Protein AF-A0A917P2I1-F1 (afdb_monomer_lite)

Secondary structure (DSSP, 8-state):
----S-EEEEESS----TTS-GGGGEEEEEPPP-PPPTT-EEEEEEEE---HHHHHTTSSS-SSSSPPPPBTSBP--EEEEEEEEE-SSS---SS-----EE---S------

Organism: NCBI:txid1954

Sequence (112 aa):
MTVQGPYAVVLREHRGDLAQPPSSLLEVVTLPPQKLAAGQVRVRNLYQQVIAASGDLMFETAQIRVPAFRVGEPVYGTAIGTVVESRADGRQPVKPRALICTTRVTPWRRHL

pLDDT: mean 78.71, std 21.0, range [27.06, 97.25]

Structure (mmCIF, N/CA/C/O backbone):
data_AF-A0A917P2I1-F1
#
_entry.id   AF-A0A917P2I1-F1
#
loop_
_atom_site.group_PDB
_atom_site.id
_atom_site.type_symbol
_atom_site.label_atom_id
_atom_site.label_alt_id
_atom_site.label_comp_id
_atom_site.label_asym_id
_atom_site.label_entity_id
_atom_site.label_seq_id
_atom_site.pdbx_PDB_ins_code
_atom_site.Cartn_x
_atom_site.Cartn_y
_atom_site.Cartn_z
_atom_site.occupancy
_atom_site.B_iso_or_equiv
_atom_site.auth_seq_id
_atom_site.auth_comp_id
_atom_site.auth_asym_id
_atom_site.auth_atom_id
_atom_site.pdbx_PDB_model_num
ATOM 1 N N . MET A 1 1 ? -12.695 14.335 -6.529 1.00 43.81 1 MET A N 1
ATOM 2 C CA . MET A 1 1 ? -13.361 13.020 -6.416 1.00 43.81 1 MET A CA 1
ATOM 3 C C . MET A 1 1 ? -13.358 12.615 -4.953 1.00 43.81 1 MET A C 1
ATOM 5 O O . MET A 1 1 ? -12.293 12.379 -4.402 1.00 43.81 1 MET A O 1
ATOM 9 N N . THR A 1 2 ? -14.511 12.619 -4.294 1.00 45.78 2 THR A N 1
ATOM 10 C CA . THR A 1 2 ? -14.659 12.122 -2.920 1.00 45.78 2 THR A CA 1
ATOM 11 C C . THR A 1 2 ? -14.958 10.630 -2.990 1.00 45.78 2 THR A C 1
ATOM 13 O O . THR A 1 2 ? -16.055 10.227 -3.364 1.00 45.78 2 THR A O 1
ATOM 16 N N . VAL A 1 3 ? -13.958 9.800 -2.694 1.00 50.31 3 VAL A N 1
ATOM 17 C CA . VAL A 1 3 ? -14.124 8.343 -2.674 1.00 50.31 3 VAL A CA 1
ATOM 18 C C . VAL A 1 3 ? -14.948 7.973 -1.439 1.00 50.31 3 VAL A C 1
ATOM 20 O O . VAL A 1 3 ? -14.496 8.150 -0.309 1.00 50.31 3 VAL A O 1
ATOM 23 N N . GLN A 1 4 ? -16.182 7.512 -1.646 1.00 53.88 4 GLN A N 1
ATOM 24 C CA . GLN A 1 4 ? -17.049 7.015 -0.578 1.00 53.88 4 GLN A CA 1
ATOM 25 C C . GLN A 1 4 ? -16.813 5.507 -0.404 1.00 53.88 4 GLN A C 1
ATOM 27 O O . GLN A 1 4 ? -17.356 4.700 -1.148 1.00 53.88 4 GLN A O 1
AT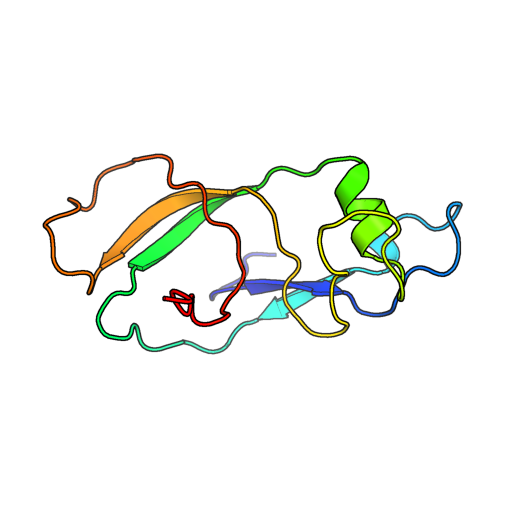OM 32 N N . GLY A 1 5 ? -15.959 5.125 0.550 1.00 72.31 5 GLY A N 1
ATOM 33 C CA . GLY A 1 5 ? -15.640 3.723 0.867 1.00 72.31 5 GLY A CA 1
ATOM 34 C C . GLY A 1 5 ? -14.133 3.457 0.985 1.00 72.31 5 GLY A C 1
ATOM 35 O O . GLY A 1 5 ? -13.334 4.313 0.599 1.00 72.31 5 GLY A O 1
ATOM 36 N N . PRO A 1 6 ? -13.710 2.307 1.547 1.00 86.12 6 PRO A N 1
ATOM 37 C CA . PRO A 1 6 ? -12.299 1.945 1.565 1.00 86.12 6 PRO A CA 1
ATOM 38 C C . PRO A 1 6 ? -11.809 1.744 0.129 1.00 86.12 6 PRO A C 1
ATOM 40 O O . PRO A 1 6 ? -12.480 1.117 -0.688 1.00 86.12 6 PRO A O 1
ATOM 43 N N . TYR A 1 7 ? -10.634 2.274 -0.175 1.00 90.88 7 TYR A N 1
ATOM 44 C CA . TYR A 1 7 ? -10.003 2.154 -1.481 1.00 90.88 7 TYR A CA 1
ATOM 45 C C . TYR A 1 7 ? -8.555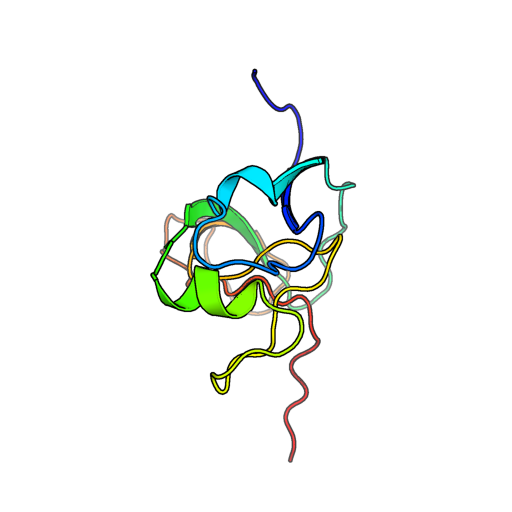 1.711 -1.326 1.00 90.88 7 TYR A C 1
ATOM 47 O O . TYR A 1 7 ? -7.949 1.873 -0.264 1.00 90.88 7 TYR A O 1
ATOM 55 N N . ALA A 1 8 ? -8.005 1.163 -2.400 1.00 92.75 8 ALA A N 1
ATOM 56 C CA . ALA A 1 8 ? -6.596 0.833 -2.505 1.00 92.75 8 ALA A CA 1
ATOM 57 C C . ALA A 1 8 ? -6.030 1.350 -3.819 1.00 92.75 8 ALA A C 1
ATOM 59 O O . ALA A 1 8 ? -6.747 1.486 -4.808 1.00 92.75 8 ALA A O 1
ATOM 60 N N . VAL A 1 9 ? -4.726 1.604 -3.806 1.00 94.38 9 VAL A N 1
ATOM 61 C CA . VAL A 1 9 ? -3.937 1.714 -5.027 1.00 94.38 9 VAL A CA 1
ATOM 62 C C . VAL A 1 9 ? -3.409 0.318 -5.340 1.00 94.38 9 VAL A C 1
ATOM 64 O O . VAL A 1 9 ? -2.792 -0.301 -4.471 1.00 94.38 9 VAL A O 1
ATOM 67 N N . VAL A 1 10 ? -3.668 -0.189 -6.539 1.00 95.56 10 VAL A N 1
ATOM 68 C CA . VAL A 1 10 ? -3.223 -1.517 -6.989 1.00 95.56 10 VAL A CA 1
ATOM 69 C C . VAL A 1 10 ? -2.309 -1.384 -8.200 1.00 95.56 10 VAL A C 1
ATOM 71 O O . VAL A 1 10 ? -2.348 -0.377 -8.911 1.00 95.56 10 VAL A O 1
ATOM 74 N N . LEU A 1 11 ? -1.475 -2.398 -8.420 1.00 96.69 11 LEU A N 1
ATOM 75 C CA . LEU A 1 11 ? -0.657 -2.506 -9.624 1.00 96.69 11 LEU A CA 1
ATOM 76 C C . LEU A 1 11 ? -1.507 -3.070 -10.773 1.00 96.69 11 LEU A C 1
ATOM 78 O O . LEU A 1 11 ? -2.071 -4.151 -10.629 1.00 96.69 11 LEU A O 1
ATOM 82 N N . ARG A 1 12 ? -1.587 -2.370 -11.908 1.00 97.25 12 ARG A N 1
ATOM 83 C CA . ARG A 1 12 ? -2.330 -2.820 -13.101 1.00 97.25 12 ARG A CA 1
ATOM 84 C C . ARG A 1 12 ? -1.567 -3.832 -13.940 1.00 97.25 12 ARG A C 1
ATOM 86 O O . ARG A 1 12 ? -2.155 -4.766 -14.468 1.00 97.25 12 ARG A O 1
ATOM 93 N N . GLU A 1 13 ? -0.269 -3.619 -14.078 1.00 96.81 13 GLU A N 1
ATOM 94 C CA . GLU A 1 13 ? 0.642 -4.474 -14.830 1.00 96.81 13 GLU A CA 1
ATOM 95 C C . GLU A 1 13 ? 2.060 -4.294 -14.278 1.00 96.81 13 GLU A C 1
ATOM 97 O O . GLU A 1 13 ? 2.368 -3.266 -13.664 1.00 96.81 13 GLU A O 1
ATOM 102 N N . HIS A 1 14 ? 2.920 -5.296 -14.460 1.00 96.88 14 HIS A N 1
ATOM 103 C CA . HIS A 1 14 ? 4.309 -5.175 -14.036 1.00 96.88 14 HIS A CA 1
ATOM 104 C C . HIS A 1 14 ? 5.037 -4.124 -14.867 1.00 96.88 14 HIS A C 1
ATOM 106 O O . HIS A 1 14 ? 4.848 -4.004 -16.077 1.00 96.88 14 HIS A O 1
ATOM 112 N N . ARG A 1 15 ? 5.927 -3.391 -14.206 1.00 95.25 15 ARG A N 1
ATOM 113 C CA . ARG A 1 15 ? 6.813 -2.443 -14.864 1.00 95.25 15 ARG A CA 1
ATOM 114 C C . ARG A 1 15 ? 7.791 -3.201 -15.758 1.00 95.25 15 ARG A C 1
ATOM 116 O O . ARG A 1 15 ? 8.501 -4.079 -15.277 1.00 95.25 15 ARG A O 1
ATOM 123 N N . GLY A 1 16 ? 7.833 -2.839 -17.037 1.00 94.06 16 GLY A N 1
ATOM 124 C CA . GLY A 1 16 ? 8.810 -3.364 -17.999 1.00 94.06 16 GLY A CA 1
ATOM 125 C C . GLY A 1 16 ? 9.969 -2.406 -18.284 1.00 94.06 16 GLY A C 1
ATOM 126 O O . GLY A 1 16 ? 11.030 -2.846 -18.713 1.00 94.06 16 GLY A O 1
ATOM 127 N N . ASP A 1 17 ? 9.783 -1.107 -18.025 1.00 91.88 17 ASP A N 1
ATOM 128 C CA . ASP A 1 17 ? 10.728 -0.052 -18.399 1.00 91.88 17 ASP A CA 1
ATOM 129 C C . ASP A 1 17 ? 10.920 0.971 -17.261 1.00 91.88 17 ASP A C 1
ATOM 131 O O . ASP A 1 17 ? 9.965 1.455 -16.642 1.00 91.88 17 ASP A O 1
ATOM 135 N N . LEU A 1 18 ? 12.178 1.327 -16.986 1.00 89.12 18 LEU A N 1
ATOM 136 C CA . LEU A 1 18 ? 12.554 2.354 -16.013 1.00 89.12 18 LEU A CA 1
ATOM 137 C C . LEU A 1 18 ? 12.200 3.776 -16.472 1.00 89.12 18 LEU A C 1
ATOM 139 O O . LEU A 1 18 ? 12.028 4.651 -15.622 1.00 89.12 18 LEU A O 1
ATOM 143 N N . ALA A 1 19 ? 12.054 4.016 -17.775 1.00 91.38 19 ALA A N 1
ATOM 144 C CA . ALA A 1 19 ? 11.583 5.297 -18.296 1.00 91.38 19 ALA A CA 1
ATOM 145 C C . ALA A 1 19 ? 10.073 5.496 -18.076 1.00 91.38 19 ALA A C 1
ATOM 147 O O . ALA A 1 19 ? 9.596 6.632 -18.022 1.00 91.38 19 ALA A O 1
ATOM 148 N N . GLN A 1 20 ? 9.315 4.409 -17.894 1.00 90.69 20 GLN A N 1
ATOM 149 C CA . GLN A 1 20 ? 7.881 4.485 -17.640 1.00 90.69 20 GLN A CA 1
ATOM 150 C C . GLN A 1 20 ? 7.614 5.089 -16.251 1.00 90.69 20 GLN A C 1
ATOM 152 O O . GLN A 1 20 ? 8.178 4.612 -15.257 1.00 90.69 20 GLN A O 1
ATOM 157 N N . PRO A 1 21 ? 6.740 6.107 -16.137 1.00 91.31 21 PRO A N 1
ATOM 158 C CA . PRO A 1 21 ? 6.389 6.677 -14.847 1.00 91.31 21 PRO A C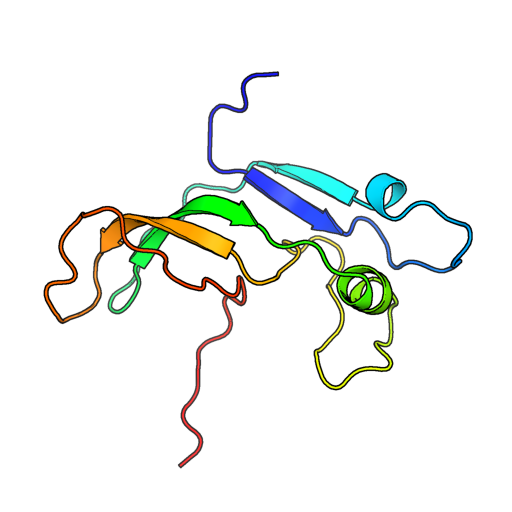A 1
ATOM 159 C C . PRO A 1 21 ? 5.606 5.646 -14.017 1.00 91.31 21 PRO A C 1
ATOM 161 O O . PRO A 1 21 ? 4.578 5.153 -14.490 1.00 91.31 21 PRO A O 1
ATOM 164 N N . PRO A 1 22 ? 6.016 5.354 -12.766 1.00 91.50 22 PRO A N 1
ATOM 165 C CA . PRO A 1 22 ? 5.342 4.374 -11.911 1.00 91.50 22 PRO A CA 1
ATOM 166 C C . PRO A 1 22 ? 3.834 4.599 -11.770 1.00 91.50 22 PRO A C 1
ATOM 168 O O . PRO A 1 22 ? 3.055 3.655 -11.782 1.00 91.50 22 PRO A O 1
ATOM 171 N N . SER A 1 23 ? 3.391 5.854 -11.694 1.00 92.50 23 SER A N 1
ATOM 172 C CA . SER A 1 23 ? 1.971 6.187 -11.559 1.00 92.50 23 SER A CA 1
ATOM 173 C C . SER A 1 23 ? 1.109 5.734 -12.741 1.00 92.50 23 SER A C 1
ATOM 175 O O . SER A 1 23 ? -0.079 5.504 -12.544 1.00 92.50 23 SER A O 1
ATOM 177 N N . SER A 1 24 ? 1.677 5.571 -13.942 1.00 95.25 24 SER A N 1
ATOM 178 C CA . SER A 1 24 ? 0.928 5.089 -15.117 1.00 95.25 24 SER A CA 1
ATOM 179 C C . SER A 1 24 ? 0.503 3.622 -15.013 1.00 95.25 24 SER A C 1
ATOM 181 O O . SER A 1 24 ? -0.429 3.202 -15.694 1.00 95.25 24 SER A O 1
ATOM 183 N N . LEU A 1 25 ? 1.153 2.870 -14.124 1.00 96.75 25 LEU A N 1
ATOM 184 C CA . LEU A 1 25 ? 0.931 1.446 -13.880 1.00 96.75 25 LEU A CA 1
ATOM 185 C C . LEU A 1 25 ? 0.011 1.187 -12.683 1.00 96.75 25 LEU A C 1
ATOM 187 O O . LEU A 1 25 ? -0.183 0.041 -12.283 1.00 96.75 25 LEU A O 1
ATOM 191 N N . LEU A 1 26 ? -0.511 2.243 -12.062 1.00 96.19 26 LEU A N 1
ATOM 192 C CA . LEU A 1 26 ? -1.326 2.153 -10.861 1.00 96.19 26 LEU A CA 1
ATOM 193 C C . LEU A 1 26 ? -2.771 2.530 -11.166 1.00 96.19 26 LEU A C 1
ATOM 195 O O . LEU A 1 26 ? -3.052 3.374 -12.016 1.00 96.19 26 LEU A O 1
ATOM 199 N N . GLU A 1 27 ? -3.692 1.946 -10.414 1.00 96.25 27 GLU A N 1
ATOM 200 C CA . GLU A 1 27 ? -5.089 2.373 -10.394 1.00 96.25 27 GLU A CA 1
ATOM 201 C C . GLU A 1 27 ? -5.646 2.404 -8.983 1.00 96.25 27 GLU A C 1
ATOM 203 O O . GLU A 1 27 ? -5.145 1.740 -8.076 1.00 96.25 27 GLU A O 1
ATOM 208 N N . VAL A 1 28 ? -6.703 3.195 -8.811 1.00 95.31 28 VAL A N 1
ATOM 209 C CA . VAL A 1 28 ? -7.467 3.252 -7.570 1.00 95.31 28 VAL A CA 1
ATOM 210 C C . VAL A 1 28 ? -8.692 2.366 -7.722 1.00 95.31 28 VAL A C 1
ATOM 212 O O . VAL A 1 28 ? -9.524 2.609 -8.594 1.00 95.31 28 VAL A O 1
ATOM 215 N N . VAL A 1 29 ? -8.831 1.386 -6.835 1.00 93.81 29 VAL A N 1
ATOM 216 C CA . VAL A 1 29 ? -9.995 0.494 -6.781 1.00 93.81 29 VAL A CA 1
ATOM 217 C C . VAL A 1 29 ? -10.735 0.662 -5.464 1.00 93.81 29 VAL A C 1
ATOM 219 O O . VAL A 1 29 ? -10.133 0.910 -4.415 1.00 93.81 29 VAL A O 1
ATOM 222 N N . THR A 1 30 ? -12.053 0.495 -5.502 1.00 92.12 30 THR A N 1
ATOM 223 C CA . THR A 1 30 ? -12.859 0.364 -4.288 1.00 92.12 30 THR A CA 1
ATOM 224 C C . THR A 1 30 ? -12.683 -1.038 -3.723 1.00 92.12 30 THR A C 1
ATOM 226 O O . THR A 1 30 ? -12.797 -2.029 -4.441 1.00 92.12 30 THR A O 1
ATOM 229 N N . LEU A 1 31 ? -12.423 -1.127 -2.423 1.00 87.00 31 LEU A N 1
ATOM 230 C CA . LEU A 1 31 ? -12.359 -2.398 -1.722 1.00 87.00 31 LEU A CA 1
ATOM 231 C C . LEU A 1 31 ? -13.736 -2.760 -1.156 1.00 87.00 31 LEU A C 1
ATOM 233 O O . LEU A 1 31 ? -14.446 -1.884 -0.650 1.00 87.00 31 LEU A O 1
ATOM 237 N N . PRO A 1 32 ? -14.117 -4.047 -1.174 1.00 86.56 32 PRO A N 1
ATOM 238 C CA . PRO A 1 32 ? -15.325 -4.476 -0.495 1.00 86.56 32 PRO A CA 1
ATOM 239 C C . PRO A 1 32 ? -15.177 -4.280 1.023 1.00 86.56 32 PRO A C 1
ATOM 241 O O . PRO A 1 32 ? -14.070 -4.389 1.566 1.00 86.56 32 PRO A O 1
ATOM 244 N N . PRO A 1 33 ? -16.279 -4.039 1.751 1.00 84.56 33 PRO A N 1
ATOM 245 C CA . PRO A 1 33 ? -16.261 -4.072 3.206 1.00 84.56 33 PRO A CA 1
ATOM 246 C C . PRO A 1 33 ? -15.747 -5.428 3.711 1.00 84.56 33 PRO A C 1
ATOM 248 O O . PRO A 1 33 ? -16.302 -6.477 3.397 1.00 84.56 33 PRO A O 1
ATOM 251 N N . GLN A 1 34 ? -14.687 -5.413 4.516 1.00 85.81 34 GLN A N 1
ATOM 252 C CA . GLN A 1 34 ? -14.126 -6.620 5.131 1.00 85.81 34 GLN A CA 1
ATOM 253 C C . GLN A 1 34 ? -14.510 -6.681 6.605 1.00 85.81 34 GLN A C 1
ATOM 255 O O . GLN A 1 34 ? -14.358 -5.685 7.307 1.00 85.81 34 GLN A O 1
ATOM 260 N N . LYS A 1 35 ? -14.970 -7.833 7.103 1.00 88.62 35 LYS A N 1
ATOM 261 C CA . LYS A 1 35 ? -15.215 -8.037 8.540 1.00 88.62 35 LYS A CA 1
ATOM 262 C C . LYS A 1 35 ? -13.887 -8.221 9.275 1.00 88.62 35 LYS A C 1
ATOM 264 O O . LYS A 1 35 ? -13.027 -8.959 8.807 1.00 88.62 35 LYS A O 1
ATOM 269 N N . LEU A 1 36 ? -13.736 -7.581 10.434 1.00 87.69 36 LEU A N 1
ATOM 270 C CA . LEU A 1 36 ? -12.537 -7.722 11.257 1.00 87.69 36 LEU A CA 1
ATOM 271 C C . LEU A 1 36 ? -12.544 -9.090 11.966 1.00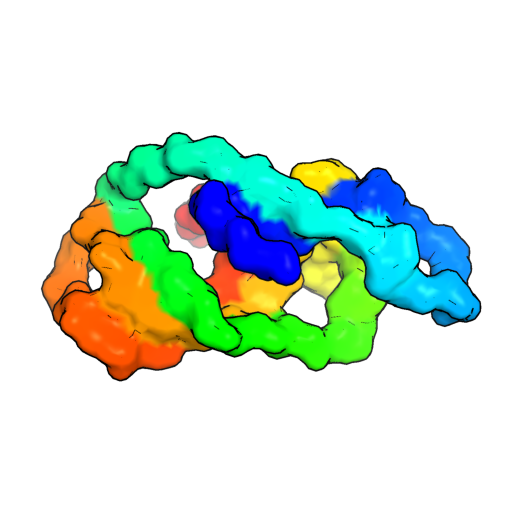 87.69 36 LEU A C 1
ATOM 273 O O . LEU A 1 36 ? -13.519 -9.428 12.643 1.00 87.69 36 LEU A O 1
ATOM 277 N N . ALA A 1 37 ? -11.484 -9.884 11.806 1.00 89.94 37 ALA A N 1
ATOM 278 C CA . ALA A 1 37 ? -11.329 -11.174 12.483 1.00 89.94 37 ALA A CA 1
ATOM 279 C C . ALA A 1 37 ? -10.727 -11.016 13.892 1.00 89.94 37 ALA A C 1
ATOM 281 O O . ALA A 1 37 ? -10.218 -9.953 14.253 1.00 89.94 37 ALA A O 1
ATOM 282 N N . ALA A 1 38 ? -10.782 -12.075 14.708 1.00 88.81 38 ALA A N 1
ATOM 283 C CA . ALA A 1 38 ? -10.084 -12.105 15.996 1.00 88.81 38 ALA A CA 1
ATOM 284 C C . ALA A 1 38 ? -8.572 -11.884 15.799 1.00 88.81 38 ALA A C 1
ATOM 286 O O . ALA A 1 38 ? -7.988 -12.393 14.843 1.00 88.81 38 ALA A O 1
ATOM 287 N N . GLY A 1 39 ? -7.949 -11.092 16.673 1.00 87.88 39 GLY A N 1
ATOM 288 C CA . GLY A 1 39 ? -6.534 -10.727 16.565 1.00 87.88 39 GLY A CA 1
ATOM 289 C C . GLY A 1 39 ? -6.229 -9.559 15.619 1.00 87.88 39 GLY A C 1
ATOM 290 O O . GLY A 1 39 ? -5.082 -9.124 15.563 1.00 87.88 39 GLY A O 1
ATOM 291 N N . GLN A 1 40 ? -7.211 -9.030 14.880 1.00 87.44 40 GLN A N 1
ATOM 292 C CA . GLN A 1 40 ? -6.980 -7.973 13.890 1.00 87.44 40 GLN A CA 1
ATOM 293 C C . GLN A 1 40 ? -7.355 -6.576 14.394 1.00 87.44 40 GLN A C 1
ATOM 295 O O . GLN A 1 40 ? -8.189 -6.404 15.284 1.00 87.44 40 GLN A O 1
ATOM 300 N N . VAL A 1 41 ? -6.769 -5.563 13.755 1.00 87.19 41 VAL A N 1
ATOM 301 C CA . VAL A 1 41 ? -7.108 -4.145 13.929 1.00 87.19 41 VAL A CA 1
ATOM 302 C C . VAL A 1 41 ? -7.454 -3.522 12.581 1.00 87.19 41 VAL A C 1
ATOM 304 O O . VAL A 1 41 ? -6.832 -3.841 11.568 1.00 87.19 41 VAL A O 1
ATOM 307 N N . ARG A 1 42 ? -8.437 -2.619 12.560 1.00 88.25 42 ARG A N 1
ATOM 308 C CA . ARG A 1 42 ? -8.722 -1.760 11.410 1.00 88.25 42 ARG A CA 1
ATOM 309 C C . ARG A 1 42 ? -8.066 -0.412 11.630 1.00 88.25 42 ARG A C 1
ATOM 311 O O . ARG A 1 42 ? -8.277 0.234 12.658 1.00 88.25 42 ARG A O 1
ATOM 318 N N . VAL A 1 43 ? -7.319 0.033 10.630 1.00 87.56 43 VAL A N 1
ATOM 319 C CA . VAL A 1 43 ? -6.597 1.301 10.663 1.00 87.56 43 VAL A CA 1
ATOM 320 C C . VAL A 1 43 ? -7.081 2.186 9.526 1.00 87.56 43 VAL A C 1
ATOM 322 O O . VAL A 1 43 ? -7.190 1.745 8.385 1.00 87.56 43 VAL A O 1
ATOM 325 N N . ARG A 1 44 ? -7.365 3.450 9.841 1.00 89.00 44 ARG A N 1
ATOM 326 C CA . ARG A 1 44 ? -7.496 4.509 8.843 1.00 89.00 44 ARG A CA 1
ATOM 327 C C . ARG A 1 44 ? -6.106 5.071 8.576 1.00 89.00 44 ARG A C 1
ATOM 329 O O . ARG A 1 44 ? -5.580 5.802 9.418 1.00 89.00 44 ARG A O 1
ATOM 336 N N . ASN A 1 45 ? -5.525 4.721 7.432 1.00 88.31 45 ASN A N 1
ATOM 337 C CA . ASN A 1 45 ? -4.238 5.267 7.006 1.00 88.31 45 ASN A CA 1
ATOM 338 C C . ASN A 1 45 ? -4.352 6.787 6.818 1.00 88.31 45 ASN A C 1
ATOM 340 O O . ASN A 1 45 ? -5.328 7.276 6.252 1.00 88.31 45 ASN A O 1
ATOM 344 N N . LEU A 1 46 ? -3.366 7.520 7.332 1.00 88.81 46 LEU A N 1
ATOM 345 C CA . LEU A 1 46 ? -3.249 8.975 7.203 1.00 88.81 46 LEU A CA 1
ATOM 346 C C . LEU A 1 46 ? -2.111 9.341 6.250 1.00 88.81 46 LEU A C 1
ATOM 348 O O . LEU A 1 46 ? -2.266 10.222 5.413 1.00 88.81 46 LEU A O 1
ATOM 352 N N . TYR A 1 47 ? -0.991 8.626 6.359 1.00 88.44 47 TYR A N 1
ATOM 353 C CA . TYR A 1 47 ? 0.189 8.811 5.523 1.00 88.44 47 TYR A CA 1
ATOM 354 C C . TYR A 1 47 ? 0.750 7.453 5.119 1.00 88.44 47 TYR A C 1
ATOM 356 O O . TYR A 1 47 ? 0.773 6.525 5.927 1.00 88.44 47 TYR A O 1
ATOM 364 N N . GLN A 1 48 ? 1.237 7.351 3.887 1.00 90.06 48 GLN A N 1
ATOM 365 C CA . GLN A 1 48 ? 1.966 6.187 3.397 1.00 90.06 48 GLN A CA 1
ATOM 366 C C . GLN A 1 48 ? 3.316 6.642 2.857 1.00 90.06 48 GLN A C 1
ATOM 368 O O . GLN A 1 48 ? 3.401 7.622 2.119 1.00 90.06 48 GLN A O 1
ATOM 373 N N . GLN A 1 49 ? 4.368 5.936 3.248 1.00 90.06 49 GLN A N 1
ATOM 374 C CA . GLN A 1 49 ? 5.710 6.191 2.764 1.00 90.06 49 GLN A CA 1
ATOM 375 C C . GLN A 1 49 ? 5.845 5.669 1.331 1.00 90.06 49 GLN A C 1
ATOM 377 O O . GLN A 1 49 ? 5.473 4.533 1.036 1.00 90.06 49 GLN A O 1
ATOM 382 N N . VAL A 1 50 ? 6.419 6.491 0.458 1.00 89.88 50 VAL A N 1
ATOM 383 C CA . VAL A 1 50 ? 6.824 6.112 -0.899 1.00 89.88 50 VAL A CA 1
ATOM 384 C C . VAL A 1 50 ? 8.339 6.255 -0.968 1.00 89.88 50 VAL A C 1
ATOM 386 O O . VAL A 1 50 ? 8.873 7.304 -0.613 1.00 89.88 50 VAL A O 1
ATOM 389 N N . ILE A 1 51 ? 9.036 5.194 -1.373 1.00 89.38 51 ILE A N 1
ATOM 390 C CA . ILE A 1 51 ? 10.502 5.162 -1.468 1.00 89.38 51 ILE A CA 1
ATOM 391 C C . ILE A 1 51 ? 10.934 4.668 -2.846 1.00 89.38 51 ILE A C 1
ATOM 393 O O . ILE A 1 51 ? 10.161 4.010 -3.534 1.00 89.38 51 ILE A O 1
ATOM 397 N N . ALA A 1 52 ? 12.183 4.935 -3.234 1.00 88.81 52 ALA A N 1
ATOM 398 C CA . ALA A 1 52 ? 12.723 4.494 -4.524 1.00 88.81 52 ALA A CA 1
ATOM 399 C C . ALA A 1 52 ? 12.572 2.975 -4.735 1.00 88.81 52 ALA A C 1
ATOM 401 O O . ALA A 1 52 ? 12.099 2.549 -5.785 1.00 88.81 52 ALA A O 1
ATOM 402 N N . ALA A 1 53 ? 12.836 2.182 -3.689 1.00 88.44 53 ALA A N 1
ATOM 403 C CA . ALA A 1 53 ? 12.678 0.727 -3.716 1.00 88.44 53 ALA A CA 1
ATOM 404 C C . ALA A 1 53 ? 11.240 0.265 -4.029 1.00 88.44 53 ALA A C 1
ATOM 406 O O . ALA A 1 53 ? 11.049 -0.845 -4.512 1.00 88.44 53 ALA A O 1
ATOM 407 N N . SER A 1 54 ? 10.215 1.100 -3.803 1.00 91.25 54 SER A N 1
ATOM 408 C CA . SER A 1 54 ? 8.843 0.783 -4.219 1.00 91.25 54 SER A CA 1
ATOM 409 C C . SER A 1 54 ? 8.727 0.638 -5.738 1.00 91.25 54 SER A C 1
ATOM 411 O O . SER A 1 54 ? 7.911 -0.151 -6.196 1.00 91.25 54 SER A O 1
ATOM 413 N N . GLY A 1 55 ? 9.546 1.358 -6.513 1.00 91.88 55 GLY A N 1
ATOM 414 C CA . GLY A 1 55 ? 9.607 1.215 -7.967 1.00 91.88 55 GLY A CA 1
ATOM 415 C C . GLY A 1 55 ? 10.219 -0.116 -8.409 1.00 91.88 55 GLY A C 1
ATOM 416 O O . GLY A 1 55 ? 9.760 -0.684 -9.397 1.00 91.88 55 GLY A O 1
ATOM 417 N N . ASP A 1 56 ? 11.190 -0.643 -7.658 1.00 91.19 56 ASP A N 1
ATOM 418 C CA . ASP A 1 56 ? 11.806 -1.952 -7.929 1.00 91.19 56 ASP A CA 1
ATOM 419 C C . ASP A 1 56 ? 10.832 -3.105 -7.661 1.00 91.19 56 ASP A C 1
ATOM 421 O O . ASP A 1 56 ? 10.869 -4.135 -8.331 1.00 91.19 56 ASP A O 1
ATOM 425 N N . LEU A 1 57 ? 9.914 -2.924 -6.706 1.00 94.19 57 LEU A N 1
ATOM 426 C CA . LEU A 1 57 ? 8.869 -3.904 -6.406 1.00 94.19 57 LEU A CA 1
ATOM 427 C C . LEU A 1 57 ? 7.790 -3.999 -7.491 1.00 94.19 57 LEU A C 1
ATOM 429 O O . LEU A 1 57 ? 6.981 -4.917 -7.434 1.00 94.19 57 LEU A O 1
ATOM 433 N N . MET A 1 58 ? 7.748 -3.082 -8.461 1.00 95.31 58 MET A N 1
ATOM 434 C CA . MET A 1 58 ? 6.757 -3.116 -9.545 1.00 95.31 58 MET A CA 1
ATOM 435 C C . MET A 1 58 ? 7.153 -4.041 -10.700 1.00 95.31 58 MET A C 1
ATOM 437 O O . MET A 1 58 ? 6.314 -4.325 -11.552 1.00 95.31 58 MET A O 1
ATOM 441 N N . PHE A 1 59 ? 8.407 -4.491 -10.758 1.00 94.94 59 PHE A N 1
ATOM 442 C CA . PHE A 1 59 ? 8.853 -5.486 -11.733 1.00 94.94 59 PHE A CA 1
ATOM 443 C C . PHE A 1 59 ? 8.348 -6.880 -11.351 1.00 94.94 59 PHE A C 1
ATOM 445 O O . PHE A 1 59 ? 8.180 -7.180 -10.172 1.00 94.94 59 PHE A O 1
ATOM 452 N N . GLU A 1 60 ? 8.173 -7.757 -12.342 1.00 94.12 60 GLU A N 1
ATOM 453 C CA . GLU A 1 60 ? 7.743 -9.146 -12.115 1.00 94.12 60 GLU A CA 1
ATOM 454 C C . GLU A 1 60 ? 8.693 -9.902 -11.170 1.00 94.12 60 GLU A C 1
ATOM 456 O O . GLU A 1 60 ? 8.261 -10.670 -10.310 1.00 94.12 60 GLU A O 1
ATOM 461 N N . THR A 1 61 ? 9.998 -9.641 -11.285 1.00 90.38 61 THR A N 1
ATOM 462 C CA . THR A 1 61 ? 11.020 -10.169 -10.376 1.00 90.38 61 THR A CA 1
ATOM 463 C C . THR A 1 61 ? 11.737 -9.022 -9.672 1.00 90.38 61 THR A C 1
ATOM 465 O O . THR A 1 61 ? 12.514 -8.287 -10.283 1.00 90.38 61 THR A O 1
ATOM 468 N N . ALA A 1 62 ? 11.507 -8.891 -8.365 1.00 83.88 62 ALA A N 1
ATOM 469 C CA . ALA A 1 62 ? 12.187 -7.900 -7.538 1.00 83.88 62 ALA A CA 1
ATOM 470 C C . ALA A 1 62 ? 13.653 -8.293 -7.293 1.00 83.88 62 ALA A C 1
ATOM 472 O O . ALA A 1 62 ? 13.954 -9.422 -6.909 1.00 83.88 62 ALA A O 1
ATOM 473 N N . GLN A 1 63 ? 14.565 -7.332 -7.446 1.00 83.12 63 GLN A N 1
ATOM 474 C CA . GLN A 1 63 ? 16.001 -7.515 -7.177 1.00 83.12 63 GLN A CA 1
ATOM 475 C C . GLN A 1 63 ? 16.360 -7.391 -5.684 1.00 83.12 63 GLN A C 1
ATOM 477 O O . GLN A 1 63 ? 17.514 -7.554 -5.289 1.00 83.12 63 GLN A O 1
ATOM 482 N N . ILE A 1 64 ? 15.375 -7.096 -4.832 1.00 83.06 64 ILE A N 1
ATOM 483 C CA . ILE A 1 64 ? 15.538 -6.925 -3.386 1.00 83.06 64 ILE A CA 1
ATOM 484 C C . ILE A 1 64 ? 14.837 -8.053 -2.624 1.00 83.06 64 ILE A C 1
ATOM 486 O O . ILE A 1 64 ? 13.888 -8.655 -3.113 1.00 83.06 64 ILE A O 1
ATOM 490 N N . ARG A 1 65 ? 15.257 -8.325 -1.379 1.00 85.25 65 ARG A N 1
ATOM 491 C CA . ARG A 1 65 ? 14.698 -9.406 -0.526 1.00 85.25 65 ARG A CA 1
ATOM 492 C C . ARG A 1 65 ? 13.262 -9.157 -0.031 1.00 85.25 65 ARG A C 1
ATOM 494 O O . ARG A 1 65 ? 12.789 -9.829 0.884 1.00 85.25 65 ARG A O 1
ATOM 501 N N . VAL A 1 66 ? 12.573 -8.185 -0.614 1.00 85.19 66 VAL A N 1
ATOM 502 C CA . VAL A 1 66 ? 11.160 -7.900 -0.387 1.00 85.19 66 VAL A CA 1
ATOM 503 C C . VAL A 1 66 ? 10.420 -8.361 -1.642 1.00 85.19 66 VAL A C 1
ATOM 505 O O . VAL A 1 66 ? 10.818 -7.961 -2.732 1.00 85.19 66 VAL A O 1
ATOM 508 N N . PRO A 1 67 ? 9.387 -9.215 -1.541 1.00 89.94 67 PRO A N 1
ATOM 509 C CA . PRO A 1 67 ? 8.777 -9.749 -2.757 1.00 89.94 67 PRO A CA 1
ATOM 510 C C . PRO A 1 67 ? 8.084 -8.672 -3.602 1.00 89.94 67 PRO A C 1
ATOM 512 O O . PRO A 1 67 ? 7.625 -7.664 -3.073 1.00 89.94 67 PRO A O 1
ATOM 515 N N . ALA A 1 68 ? 7.974 -8.893 -4.907 1.00 93.69 68 ALA A N 1
ATOM 516 C CA . ALA A 1 68 ? 7.322 -7.949 -5.810 1.00 93.69 68 ALA A CA 1
ATOM 517 C C . ALA A 1 68 ? 5.855 -7.670 -5.423 1.00 93.69 68 ALA A C 1
ATOM 519 O O . ALA A 1 68 ? 5.196 -8.465 -4.737 1.00 93.69 68 ALA A O 1
ATOM 520 N N . PHE A 1 69 ? 5.348 -6.520 -5.861 1.00 94.75 69 PHE A N 1
ATOM 521 C CA . PHE A 1 69 ? 3.920 -6.245 -5.906 1.00 94.75 69 PHE A CA 1
ATOM 522 C C . PHE A 1 69 ? 3.260 -7.171 -6.917 1.00 94.75 69 PHE A C 1
ATOM 524 O O . PHE A 1 69 ? 3.829 -7.479 -7.958 1.00 94.75 69 PHE A O 1
ATOM 531 N N . ARG A 1 70 ? 2.044 -7.609 -6.600 1.00 95.56 70 ARG A N 1
ATOM 532 C CA . ARG A 1 70 ? 1.254 -8.439 -7.502 1.00 95.56 70 ARG A CA 1
ATOM 533 C C . ARG A 1 70 ? 0.244 -7.582 -8.234 1.00 95.56 70 ARG A C 1
ATOM 535 O O . ARG A 1 70 ? -0.372 -6.696 -7.644 1.00 95.56 70 ARG A O 1
ATOM 542 N N . VAL A 1 71 ? 0.057 -7.892 -9.509 1.00 96.56 71 VAL A N 1
ATOM 543 C CA . VAL A 1 71 ? -0.994 -7.289 -10.326 1.00 96.56 71 VAL A CA 1
ATOM 544 C C . VAL A 1 71 ? -2.365 -7.552 -9.694 1.00 96.56 71 VAL A C 1
ATOM 546 O O . VAL A 1 71 ? -2.660 -8.670 -9.274 1.00 96.56 71 VAL A O 1
ATOM 549 N N . GLY A 1 72 ? -3.184 -6.507 -9.595 1.00 95.12 72 GLY A N 1
ATOM 550 C CA . GLY A 1 72 ? -4.519 -6.530 -8.997 1.00 95.12 72 GLY A CA 1
ATOM 551 C C . GLY A 1 72 ? -4.550 -6.526 -7.464 1.00 95.12 72 GLY A C 1
ATOM 552 O O . GLY A 1 72 ? -5.621 -6.346 -6.885 1.00 95.12 72 GLY A O 1
ATOM 553 N N . GLU A 1 73 ? -3.409 -6.681 -6.782 1.00 93.50 73 GLU A N 1
ATOM 554 C CA . GLU A 1 73 ? -3.338 -6.596 -5.321 1.00 93.50 73 GLU A CA 1
ATOM 555 C C . GLU A 1 73 ? -2.956 -5.177 -4.856 1.00 93.50 73 GLU A C 1
ATOM 557 O O . GLU A 1 73 ? -2.218 -4.465 -5.550 1.00 93.50 73 GLU A O 1
ATOM 562 N N . PRO A 1 74 ? -3.423 -4.739 -3.668 1.00 93.19 74 PRO A N 1
ATOM 563 C CA . PRO A 1 74 ? -2.988 -3.481 -3.074 1.00 93.19 74 PRO A CA 1
ATOM 564 C C . PRO A 1 74 ? -1.468 -3.400 -2.950 1.00 93.19 74 PRO A C 1
ATOM 566 O O . PRO A 1 74 ? -0.829 -4.299 -2.397 1.00 93.19 74 PRO A O 1
ATOM 569 N N . VAL A 1 75 ? -0.894 -2.283 -3.402 1.00 93.19 75 VAL A N 1
ATOM 570 C CA . VAL A 1 75 ? 0.520 -2.000 -3.145 1.00 93.19 75 VAL A CA 1
ATOM 571 C C . VAL A 1 75 ? 0.743 -1.866 -1.645 1.00 93.19 75 VAL A C 1
ATOM 573 O O . VAL A 1 75 ? -0.124 -1.391 -0.899 1.00 93.19 75 VAL A O 1
ATOM 576 N N . TYR A 1 76 ? 1.920 -2.282 -1.193 1.00 89.56 76 TYR A N 1
ATOM 577 C CA . TYR A 1 76 ? 2.225 -2.302 0.226 1.00 89.56 76 TYR A CA 1
ATOM 578 C C . TYR A 1 76 ? 3.508 -1.571 0.574 1.00 89.56 76 TYR A C 1
ATOM 580 O O . TYR A 1 76 ? 4.451 -1.475 -0.206 1.00 89.56 76 TYR A O 1
ATOM 588 N N . GLY A 1 77 ? 3.530 -1.039 1.786 1.00 87.44 77 GLY A N 1
ATOM 589 C CA . GLY A 1 77 ? 4.640 -0.265 2.310 1.00 87.44 77 GLY A CA 1
ATOM 590 C C . GLY A 1 77 ? 4.341 0.188 3.725 1.00 87.44 77 GLY A C 1
ATOM 591 O O . GLY A 1 77 ? 3.287 -0.126 4.273 1.00 87.44 77 GLY A O 1
ATOM 592 N N . THR A 1 78 ? 5.280 0.917 4.313 1.00 89.25 78 THR A N 1
ATOM 593 C CA . THR A 1 78 ? 5.114 1.510 5.639 1.00 89.25 78 THR A CA 1
ATOM 594 C C . THR A 1 78 ? 4.075 2.623 5.588 1.00 89.25 78 THR A C 1
ATOM 596 O O . THR A 1 78 ? 4.201 3.570 4.812 1.00 89.25 78 THR A O 1
ATOM 599 N N . ALA A 1 79 ? 3.069 2.544 6.450 1.00 87.00 79 ALA A N 1
ATOM 600 C CA . ALA A 1 79 ? 2.076 3.595 6.627 1.00 87.00 79 ALA A CA 1
ATOM 601 C C . ALA A 1 79 ? 1.913 3.965 8.102 1.00 87.00 79 ALA A C 1
ATOM 603 O O . ALA A 1 79 ? 2.261 3.183 8.981 1.00 87.00 79 ALA A O 1
ATOM 604 N N . ILE A 1 80 ? 1.367 5.155 8.348 1.00 86.56 80 ILE A N 1
ATOM 605 C CA . ILE A 1 80 ? 0.941 5.657 9.656 1.00 86.56 80 ILE A CA 1
ATOM 606 C C . ILE A 1 80 ? -0.556 5.940 9.578 1.00 86.56 80 ILE A C 1
ATOM 608 O O . ILE A 1 80 ? -1.036 6.568 8.631 1.00 86.56 80 ILE A O 1
ATOM 612 N N . GLY A 1 81 ? -1.303 5.514 10.593 1.00 86.50 81 GLY A N 1
ATOM 613 C CA . GLY A 1 81 ? -2.744 5.721 10.651 1.00 86.50 81 GLY A CA 1
ATOM 614 C C . GLY A 1 81 ? -3.302 5.737 12.065 1.00 86.50 81 GLY A C 1
ATOM 615 O O . GLY A 1 81 ? -2.567 5.659 13.042 1.00 86.50 81 GLY A O 1
ATOM 616 N N . THR A 1 82 ? -4.622 5.846 12.171 1.00 83.62 82 THR A N 1
ATOM 617 C CA . THR A 1 82 ? -5.355 5.744 13.440 1.00 83.62 82 THR A CA 1
ATOM 618 C C . THR A 1 82 ? -6.107 4.422 13.494 1.00 83.62 82 THR A C 1
ATOM 620 O O . THR A 1 82 ? -6.816 4.086 12.547 1.00 83.62 82 THR A O 1
ATOM 623 N N . VAL A 1 83 ? -5.995 3.687 14.602 1.00 86.50 83 VAL A N 1
ATOM 624 C CA . VAL A 1 83 ? -6.842 2.511 14.850 1.00 86.50 83 VAL A CA 1
ATOM 625 C C . VAL A 1 83 ? -8.288 2.977 15.025 1.00 86.50 83 VAL A C 1
ATOM 627 O O . VAL A 1 83 ? -8.567 3.803 15.892 1.00 86.50 83 VAL A O 1
ATOM 630 N N . VAL A 1 84 ? -9.196 2.459 14.198 1.00 86.19 84 VAL A N 1
ATOM 631 C CA . VAL A 1 84 ? -10.633 2.800 14.213 1.00 86.19 84 VAL A CA 1
ATOM 632 C C . VAL A 1 84 ? -11.510 1.658 14.727 1.00 86.19 84 VAL A C 1
ATOM 634 O O . VAL A 1 84 ? -12.636 1.891 15.144 1.00 86.19 84 VAL A O 1
ATOM 637 N N . GLU A 1 85 ? -10.993 0.429 14.727 1.00 86.56 85 GLU A N 1
ATOM 638 C CA . GLU A 1 85 ? -11.660 -0.767 15.247 1.00 86.56 85 GLU A CA 1
ATOM 639 C C . GLU A 1 85 ? -10.578 -1.771 15.678 1.00 86.56 85 GLU A C 1
ATOM 641 O O . GLU A 1 85 ? -9.534 -1.863 15.029 1.00 86.56 85 GLU A O 1
ATOM 646 N N . SER A 1 86 ? -10.792 -2.533 16.753 1.00 85.69 86 SER A N 1
ATOM 647 C CA . SER A 1 86 ? -9.848 -3.562 17.211 1.00 85.69 86 SER A CA 1
ATOM 648 C C . SER A 1 86 ? -10.583 -4.793 17.726 1.00 85.69 86 SER A C 1
ATOM 650 O O . SER A 1 86 ? -11.550 -4.679 18.476 1.00 85.69 86 SER A O 1
ATOM 652 N N . ARG A 1 87 ? -10.086 -5.969 17.343 1.00 88.25 87 ARG A N 1
ATOM 653 C CA . ARG A 1 87 ? -10.440 -7.286 17.891 1.00 88.25 87 ARG A CA 1
ATOM 654 C C . ARG A 1 87 ? -9.194 -8.055 18.342 1.00 88.25 87 ARG A C 1
ATOM 656 O O . ARG A 1 87 ? -9.232 -9.279 18.439 1.00 88.25 87 ARG A O 1
ATOM 663 N N . ALA A 1 88 ? -8.081 -7.355 18.548 1.00 85.19 88 ALA A N 1
ATOM 664 C CA . ALA A 1 88 ? -6.872 -7.928 19.116 1.00 85.19 88 ALA A CA 1
ATOM 665 C C . ALA A 1 88 ? -6.971 -7.931 20.646 1.00 85.19 88 ALA A C 1
ATOM 667 O O . ALA A 1 88 ? -7.343 -6.918 21.243 1.00 85.19 88 ALA A O 1
ATOM 668 N N . ASP A 1 89 ? -6.643 -9.062 21.271 1.00 73.00 89 ASP A N 1
ATOM 669 C CA . ASP A 1 89 ? -6.612 -9.172 22.725 1.00 73.00 89 ASP A CA 1
ATOM 670 C C . ASP A 1 89 ? -5.491 -8.285 23.277 1.00 73.00 89 ASP A C 1
ATOM 672 O O . ASP A 1 89 ? -4.327 -8.385 22.888 1.00 73.00 89 ASP A O 1
ATOM 676 N N . GLY A 1 90 ? -5.869 -7.364 24.158 1.00 59.53 90 GLY A N 1
ATOM 677 C CA . GLY A 1 90 ? -5.007 -6.290 24.634 1.00 59.53 90 GLY A CA 1
ATOM 678 C C . GLY A 1 90 ? -5.591 -4.942 24.241 1.00 59.53 90 GLY A C 1
ATOM 679 O O . GLY A 1 90 ? -5.687 -4.596 23.068 1.00 59.53 90 GLY A O 1
ATOM 680 N N . ARG A 1 91 ? -5.998 -4.170 25.251 1.00 48.94 91 ARG A N 1
ATOM 681 C CA . ARG A 1 91 ? -6.531 -2.809 25.130 1.00 48.94 91 ARG A CA 1
ATOM 682 C C . ARG A 1 91 ? -5.521 -1.903 24.414 1.00 48.94 91 ARG A C 1
ATOM 684 O O . ARG A 1 91 ? -4.765 -1.186 25.060 1.00 48.94 91 ARG A O 1
ATOM 691 N N . GLN A 1 92 ? -5.503 -1.907 23.088 1.00 51.06 92 GLN A N 1
ATOM 692 C CA . GLN A 1 92 ? -4.967 -0.794 22.321 1.00 51.06 92 GLN A CA 1
ATOM 693 C C . GLN A 1 92 ? -6.084 0.247 22.295 1.00 51.06 92 GLN A C 1
ATOM 695 O O . GLN A 1 92 ? -7.103 0.019 21.643 1.00 51.06 92 GLN A O 1
ATOM 700 N N . PRO A 1 93 ? -5.982 1.336 23.078 1.00 48.41 93 PRO A N 1
ATOM 701 C CA . PRO A 1 93 ? -7.036 2.331 23.092 1.00 48.41 93 PRO A CA 1
ATOM 702 C C . PRO A 1 93 ? -7.183 2.911 21.682 1.00 48.41 93 PRO A C 1
ATOM 704 O O . PRO A 1 93 ? -6.181 3.171 21.015 1.00 48.41 93 PRO A O 1
ATOM 707 N N . VAL A 1 94 ? -8.426 3.136 21.255 1.00 51.59 94 VAL A N 1
ATOM 708 C CA . VAL A 1 94 ? -8.783 4.002 20.120 1.00 51.59 94 VAL A CA 1
ATOM 709 C C . VAL A 1 94 ? -8.250 5.413 20.403 1.00 51.59 94 VAL A C 1
ATOM 711 O O . VAL A 1 94 ? -8.927 6.263 20.970 1.00 51.59 94 VAL A O 1
ATOM 714 N N . LYS A 1 95 ? -6.965 5.628 20.118 1.00 48.00 95 LYS A N 1
ATOM 715 C CA . LYS A 1 95 ? -6.215 6.878 20.287 1.00 48.00 95 LYS A CA 1
ATOM 716 C C . LYS A 1 95 ? -5.255 7.033 19.100 1.00 48.00 95 LYS A C 1
ATOM 718 O O . LYS A 1 95 ? -4.829 6.022 18.537 1.00 48.00 95 LYS A O 1
ATOM 723 N N . PRO A 1 96 ? -4.888 8.266 18.708 1.00 45.88 96 PRO A N 1
ATOM 724 C CA . PRO A 1 96 ? -3.925 8.490 17.636 1.00 45.88 96 PRO A CA 1
ATOM 725 C C . PRO A 1 96 ? -2.5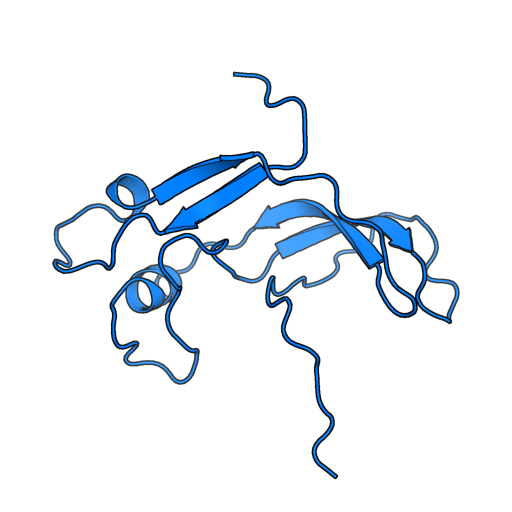67 7.910 18.045 1.00 45.88 96 PRO A C 1
ATOM 727 O O . PRO A 1 96 ? -1.897 8.418 18.941 1.00 45.88 96 PRO A O 1
ATOM 730 N N . ARG A 1 97 ? -2.176 6.807 17.410 1.00 50.94 97 ARG A N 1
ATOM 731 C CA . ARG A 1 97 ? -0.844 6.216 17.525 1.00 50.94 97 ARG A CA 1
ATOM 732 C C . ARG A 1 97 ? -0.401 5.779 16.149 1.00 50.94 97 ARG A C 1
ATOM 734 O O . ARG A 1 97 ? -1.157 5.113 15.453 1.00 50.94 97 ARG A O 1
ATOM 741 N N . ALA A 1 98 ? 0.823 6.142 15.788 1.00 43.59 98 ALA A N 1
ATOM 742 C CA . ALA A 1 98 ? 1.447 5.671 14.570 1.00 43.59 98 ALA A CA 1
ATOM 743 C C . ALA A 1 98 ? 1.655 4.155 14.656 1.00 43.59 98 A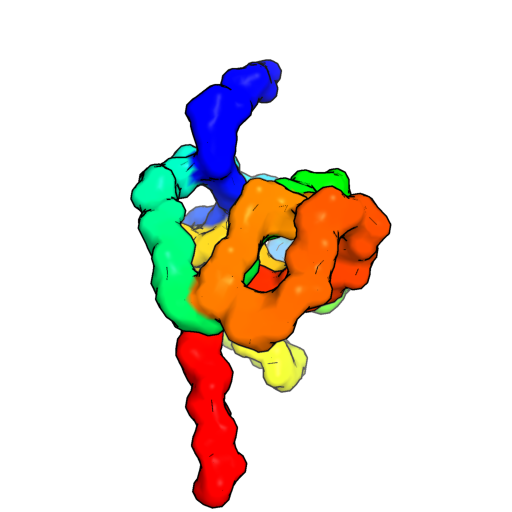LA A C 1
ATOM 745 O O . ALA A 1 98 ? 2.555 3.682 15.343 1.00 43.59 98 ALA A O 1
ATOM 746 N N . LEU A 1 99 ? 0.789 3.393 13.992 1.00 51.66 99 LEU A N 1
ATOM 747 C CA . LEU A 1 99 ? 1.043 1.989 13.703 1.00 51.66 99 LEU A CA 1
ATOM 748 C C . LEU A 1 99 ? 1.770 1.922 12.364 1.00 51.66 99 LEU A C 1
ATOM 750 O O . LEU A 1 99 ? 1.202 2.377 11.377 1.00 51.66 99 LEU A O 1
ATOM 754 N N . ILE A 1 100 ? 2.967 1.327 12.336 1.00 50.53 100 ILE A N 1
ATOM 755 C CA . ILE A 1 100 ? 3.614 0.891 11.093 1.00 50.53 100 ILE A CA 1
ATOM 756 C C . ILE A 1 100 ? 2.776 -0.264 10.548 1.00 50.53 100 ILE A C 1
ATOM 758 O O . ILE A 1 100 ? 2.918 -1.414 10.963 1.00 50.53 100 ILE A O 1
ATOM 762 N N . CYS A 1 101 ? 1.834 0.055 9.665 1.00 46.19 101 CYS A N 1
ATOM 763 C CA . CYS A 1 101 ? 1.107 -0.956 8.916 1.00 46.19 101 CYS A CA 1
ATOM 764 C C . CYS A 1 101 ? 1.963 -1.317 7.707 1.00 46.19 101 CYS A C 1
ATOM 766 O O . CYS A 1 101 ? 2.259 -0.446 6.897 1.00 46.19 101 CYS A O 1
ATOM 768 N N . THR A 1 102 ? 2.375 -2.578 7.603 1.00 48.81 102 THR A N 1
ATOM 769 C CA . THR A 1 102 ? 2.770 -3.156 6.319 1.00 48.81 102 THR A CA 1
ATOM 770 C C . THR A 1 102 ? 1.521 -3.848 5.794 1.00 48.81 102 THR A C 1
ATOM 772 O O . THR A 1 102 ? 1.005 -4.767 6.429 1.00 48.81 102 THR A O 1
ATOM 775 N N . THR A 1 103 ? 0.949 -3.365 4.692 1.00 45.00 103 THR A N 1
ATOM 776 C CA . THR A 1 103 ? -0.248 -3.958 4.077 1.00 45.00 103 THR A CA 1
ATOM 777 C C . THR A 1 103 ? 0.101 -5.284 3.406 1.00 45.00 103 THR A C 1
ATOM 779 O O . THR A 1 103 ? 0.047 -5.436 2.196 1.00 45.00 103 THR A O 1
ATOM 782 N N . ARG A 1 104 ? 0.459 -6.289 4.202 1.00 40.00 104 ARG A N 1
ATOM 783 C CA . ARG A 1 104 ? 0.493 -7.677 3.760 1.00 40.00 104 ARG A CA 1
ATOM 784 C C . ARG A 1 104 ? -0.526 -8.457 4.560 1.00 40.00 104 ARG A C 1
ATOM 786 O O . ARG A 1 104 ? -0.283 -8.828 5.706 1.00 40.00 104 ARG A O 1
ATOM 793 N N . VAL A 1 105 ? -1.672 -8.730 3.943 1.00 35.94 105 VAL A N 1
ATOM 794 C CA . VAL A 1 105 ? -2.654 -9.687 4.468 1.00 35.94 105 VAL A CA 1
ATOM 795 C C . VAL A 1 105 ? -2.144 -11.101 4.165 1.00 35.94 105 VAL A C 1
ATOM 797 O O . VAL A 1 105 ? -2.734 -11.854 3.404 1.00 35.94 105 VAL A O 1
ATOM 800 N N . THR A 1 106 ? -0.993 -11.459 4.727 1.00 28.56 106 THR A N 1
ATOM 801 C CA . THR A 1 106 ? -0.528 -12.849 4.793 1.00 28.56 106 THR A CA 1
ATOM 802 C C . THR A 1 106 ? -0.493 -13.248 6.260 1.00 28.56 106 THR A C 1
ATOM 804 O O . THR A 1 106 ? 0.047 -12.484 7.064 1.00 28.56 106 THR A O 1
ATOM 807 N N . PRO A 1 107 ? -1.062 -14.406 6.641 1.00 27.28 107 PRO A N 1
ATOM 808 C CA . PRO A 1 107 ? -0.999 -14.872 8.016 1.00 27.28 107 PRO A CA 1
ATOM 809 C C . PRO A 1 107 ? 0.468 -15.013 8.426 1.00 27.28 107 PRO A C 1
ATOM 811 O O . PRO A 1 107 ? 1.226 -15.770 7.820 1.00 27.28 107 PRO A O 1
ATOM 814 N N . TRP A 1 108 ? 0.867 -14.264 9.451 1.00 27.06 108 TRP A N 1
ATOM 815 C CA . TRP A 1 108 ? 2.164 -14.404 10.101 1.00 27.06 108 TRP A CA 1
ATOM 816 C C . TRP A 1 108 ? 2.201 -15.788 10.769 1.00 27.06 108 TRP A C 1
ATOM 818 O O . TRP A 1 108 ? 1.706 -15.968 11.881 1.00 27.06 108 TRP A O 1
ATOM 828 N N . ARG A 1 109 ? 2.723 -16.808 10.076 1.00 27.36 109 ARG A N 1
ATOM 829 C CA . ARG A 1 109 ? 3.057 -18.087 10.711 1.00 27.36 109 ARG A CA 1
ATOM 830 C C . ARG A 1 109 ? 4.378 -17.897 11.449 1.00 27.36 109 ARG A C 1
ATOM 832 O O . ARG A 1 109 ? 5.403 -17.642 10.825 1.00 27.36 109 ARG A O 1
ATOM 839 N N . ARG A 1 110 ? 4.354 -18.019 12.780 1.00 28.83 110 ARG A N 1
ATOM 840 C CA . ARG A 1 110 ? 5.575 -18.283 13.549 1.00 28.83 110 ARG A CA 1
ATOM 841 C C . ARG A 1 110 ? 6.081 -19.651 13.098 1.00 28.83 110 ARG A C 1
ATOM 843 O O . ARG A 1 110 ? 5.428 -20.653 13.376 1.00 28.83 110 ARG A O 1
ATOM 850 N N . HIS A 1 111 ? 7.187 -19.680 12.368 1.00 29.27 111 HIS A N 1
ATOM 851 C CA . HIS A 1 111 ? 7.989 -20.890 12.277 1.00 29.27 111 HIS A CA 1
ATOM 852 C C . HIS A 1 111 ? 8.667 -21.054 13.640 1.00 29.27 111 HIS A C 1
ATOM 854 O O . HIS A 1 111 ? 9.510 -20.237 14.014 1.00 29.27 111 HIS A O 1
ATOM 860 N N . LEU A 1 112 ? 8.157 -22.014 14.414 1.00 35.16 112 LEU A N 1
ATOM 861 C CA . LEU A 1 112 ? 8.929 -22.721 15.432 1.00 35.16 112 LEU A CA 1
ATOM 862 C C . LEU A 1 112 ? 9.900 -23.667 14.724 1.00 35.16 112 LEU A C 1
ATOM 864 O O . LEU A 1 112 ? 9.504 -24.179 13.648 1.00 35.16 112 LEU A O 1
#

Foldseek 3Di:
DDDDADKFKAFAAADPDPVDDRVVRIDIDHDDDDDADAQDWDWDFDDFDDDPQLNQLSHCARPDPPHHGDHPDGRWGFTFTFTPGDNRPDPPDRDRDGDRDTPDPDPPDPDD

Radius of gyration: 15.7 Å; chains: 1; bounding box: 33×36×44 Å

InterPro domains:
  IPR011032 GroES-like superfamily [SSF50129] (20-90)